Protein AF-A0A0G0CAI7-F1 (afdb_monomer_lite)

Sequence (113 aa):
MKKWSLIIILIVVVSLLLSFFGLANAQSNTGTVILLEKEENPKFIGSYIEMSSNGLILDRDEWNNLLHLLWDNPGCIVPRQGMTTVFYADWSSGWYWKEKDNLFGDTCFKLTK

Radius of gyration: 23.32 Å; chains: 1; bounding box: 71×27×52 Å

Organism: NCBI:txid1619097

Structure (mmCIF, N/CA/C/O backbone):
data_AF-A0A0G0CAI7-F1
#
_entry.id   AF-A0A0G0CAI7-F1
#
loop_
_atom_site.group_PDB
_atom_site.id
_atom_site.type_symbol
_atom_site.label_atom_id
_atom_site.label_alt_id
_atom_site.label_comp_id
_atom_site.label_asym_id
_atom_site.label_entity_id
_atom_site.label_seq_id
_atom_site.pdbx_PDB_ins_code
_atom_site.Cartn_x
_atom_site.Cartn_y
_atom_site.Cartn_z
_atom_site.occupancy
_atom_site.B_iso_or_equiv
_atom_site.auth_seq_id
_atom_site.auth_comp_id
_atom_site.auth_asym_id
_atom_site.auth_atom_id
_atom_site.pdbx_PDB_model_num
ATOM 1 N N . MET A 1 1 ? -57.591 -10.252 36.352 1.00 51.31 1 MET A N 1
ATOM 2 C CA . MET A 1 1 ? -57.008 -9.095 35.633 1.00 51.31 1 MET A CA 1
ATOM 3 C C . MET A 1 1 ? -55.582 -8.823 36.136 1.00 51.31 1 MET A C 1
ATOM 5 O O . MET A 1 1 ? -55.417 -8.021 37.035 1.00 51.31 1 MET A O 1
ATOM 9 N N . LYS A 1 2 ? -54.551 -9.537 35.648 1.00 54.12 2 LYS A N 1
ATOM 10 C CA . LYS A 1 2 ? -53.127 -9.306 36.028 1.00 54.12 2 LYS A CA 1
ATOM 11 C C . LYS A 1 2 ? -52.115 -9.615 34.899 1.00 54.12 2 LYS A C 1
ATOM 13 O O . LYS A 1 2 ? -50.921 -9.660 35.147 1.00 54.12 2 LYS A O 1
ATOM 18 N N . LYS A 1 3 ? -52.571 -9.846 33.658 1.00 54.69 3 LYS A N 1
ATOM 19 C CA . LYS A 1 3 ? -51.693 -10.254 32.538 1.00 54.69 3 LYS A CA 1
ATOM 20 C C . LYS A 1 3 ? -51.065 -9.078 31.770 1.00 54.69 3 LYS A C 1
ATOM 22 O O . LYS A 1 3 ? -50.005 -9.245 31.187 1.00 54.69 3 LYS A O 1
ATOM 27 N N . TRP A 1 4 ? -51.669 -7.890 31.829 1.00 55.31 4 TRP A N 1
ATOM 28 C CA . TRP A 1 4 ? -51.192 -6.700 31.107 1.00 55.31 4 TRP A CA 1
ATOM 29 C C . TRP A 1 4 ? -49.947 -6.050 31.732 1.00 55.31 4 TRP A C 1
ATOM 31 O O . TRP A 1 4 ? -49.143 -5.464 31.020 1.00 55.31 4 TRP A O 1
ATOM 41 N N . SER A 1 5 ? -49.749 -6.206 33.047 1.00 63.19 5 SER A N 1
ATOM 42 C CA . SER A 1 5 ? -48.615 -5.601 33.767 1.00 63.19 5 SER A CA 1
ATOM 43 C C . SER A 1 5 ? -47.266 -6.225 33.376 1.00 63.19 5 SER A C 1
ATOM 45 O O . SER A 1 5 ? -46.270 -5.531 33.206 1.00 63.19 5 SER A O 1
ATOM 47 N N . LEU A 1 6 ? -47.250 -7.540 33.134 1.00 64.25 6 LEU A N 1
ATOM 48 C CA . LEU A 1 6 ? -46.037 -8.286 32.780 1.00 64.25 6 LEU A CA 1
ATOM 49 C C . LEU A 1 6 ? -45.508 -7.931 31.382 1.00 64.25 6 LEU A C 1
ATOM 51 O O . LEU A 1 6 ? -44.301 -7.881 31.174 1.00 64.25 6 LEU A O 1
ATOM 55 N N . ILE A 1 7 ? -46.411 -7.633 30.444 1.00 74.12 7 ILE A N 1
ATOM 56 C CA . ILE A 1 7 ? -46.060 -7.257 29.067 1.00 74.12 7 ILE A CA 1
ATOM 57 C C . ILE A 1 7 ? -45.379 -5.886 29.043 1.00 74.12 7 ILE A C 1
ATOM 59 O O . ILE A 1 7 ? -44.376 -5.707 28.361 1.00 74.12 7 ILE A O 1
ATOM 63 N N . ILE A 1 8 ? -45.885 -4.931 29.825 1.00 74.56 8 ILE A N 1
ATOM 64 C CA . ILE A 1 8 ? -45.321 -3.577 29.893 1.00 74.56 8 ILE A CA 1
ATOM 65 C C . ILE A 1 8 ? -43.915 -3.614 30.500 1.00 74.56 8 ILE A C 1
ATOM 67 O O . ILE A 1 8 ? -43.001 -2.989 29.968 1.00 74.56 8 ILE A O 1
ATOM 71 N N . ILE A 1 9 ? -43.719 -4.397 31.565 1.00 76.75 9 ILE A N 1
ATOM 72 C CA . ILE A 1 9 ? -42.400 -4.582 32.185 1.00 76.75 9 ILE A CA 1
ATOM 73 C C . ILE A 1 9 ? -41.413 -5.194 31.181 1.00 76.75 9 ILE A C 1
ATOM 75 O O . ILE A 1 9 ? -40.282 -4.727 31.076 1.00 76.75 9 ILE A O 1
ATOM 79 N N . LEU A 1 10 ? -41.848 -6.188 30.399 1.00 78.00 10 LEU A N 1
ATOM 80 C CA . LEU A 1 10 ? -41.009 -6.819 29.380 1.00 78.00 10 LEU A CA 1
ATOM 81 C C . LEU A 1 10 ? -40.573 -5.821 28.294 1.00 78.00 10 LEU A C 1
ATOM 83 O O . LEU A 1 10 ? -39.401 -5.796 27.932 1.00 78.00 10 LEU A O 1
ATOM 87 N N . ILE A 1 11 ? -41.486 -4.971 27.813 1.00 80.44 11 ILE A N 1
ATOM 88 C CA . ILE A 1 11 ? -41.178 -3.949 26.799 1.00 80.44 11 ILE A CA 1
ATOM 89 C C . ILE A 1 11 ? -40.144 -2.954 27.334 1.00 80.44 11 ILE A C 1
ATOM 91 O O . ILE A 1 11 ? -39.159 -2.680 26.657 1.00 80.44 11 ILE A O 1
ATOM 95 N N . VAL A 1 12 ? -40.320 -2.467 28.566 1.00 80.19 12 VAL A N 1
ATOM 96 C CA . VAL A 1 12 ? -39.386 -1.515 29.188 1.00 80.19 12 VAL A CA 1
ATOM 97 C C . VAL A 1 12 ? -37.991 -2.126 29.347 1.00 80.19 12 VAL A C 1
ATOM 99 O O . VAL A 1 12 ? -37.000 -1.469 29.033 1.00 80.19 12 VAL A O 1
ATOM 102 N N . VAL A 1 13 ? -37.898 -3.392 29.765 1.00 78.50 13 VAL A N 1
ATOM 103 C CA . VAL A 1 13 ? -36.615 -4.101 29.907 1.00 78.50 13 VAL A CA 1
ATOM 104 C C . VAL A 1 13 ? -35.937 -4.320 28.552 1.00 78.50 13 VAL A C 1
ATOM 106 O O . VAL A 1 13 ? -34.733 -4.102 28.438 1.00 78.50 13 VAL A O 1
ATOM 109 N N . VAL A 1 14 ? -36.687 -4.690 27.510 1.00 76.00 14 VAL A N 1
ATOM 110 C CA . VAL A 1 14 ? -36.139 -4.866 26.154 1.00 76.00 14 VAL A CA 1
ATOM 111 C C . VAL A 1 14 ? -35.675 -3.531 25.5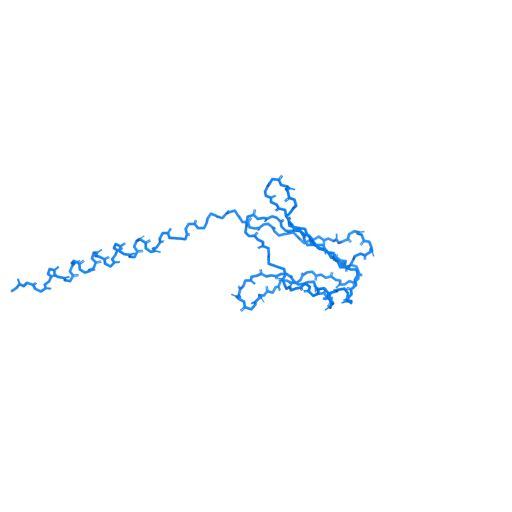67 1.00 76.00 14 VAL A C 1
ATOM 113 O O . VAL A 1 14 ? -34.592 -3.473 24.993 1.00 76.00 14 VAL A O 1
ATOM 116 N N . SER A 1 15 ? -36.423 -2.440 25.755 1.00 72.50 15 SER A N 1
ATOM 117 C CA . SER A 1 15 ? -36.007 -1.099 25.318 1.00 72.50 15 SER A CA 1
ATOM 118 C C . SER A 1 15 ? -34.759 -0.603 26.053 1.00 72.50 15 SER A C 1
ATOM 120 O O . SER A 1 15 ? -33.872 -0.028 25.425 1.00 72.50 15 SER A O 1
ATOM 122 N N . LEU A 1 16 ? -34.648 -0.870 27.360 1.00 71.06 16 LEU A N 1
ATOM 123 C CA . LEU A 1 16 ? -33.440 -0.582 28.136 1.00 71.06 16 LEU A CA 1
ATOM 124 C C . LEU A 1 16 ? -32.249 -1.394 27.622 1.00 71.06 16 LEU A C 1
ATOM 126 O O . LEU A 1 16 ? -31.206 -0.813 27.337 1.00 71.06 16 LEU A O 1
ATOM 130 N N . LEU A 1 17 ? -32.403 -2.704 27.415 1.00 65.81 17 LEU A N 1
ATOM 131 C CA . LEU A 1 17 ? -31.344 -3.547 26.849 1.00 65.81 17 LEU A CA 1
ATOM 132 C C . LEU A 1 17 ? -30.908 -3.048 25.464 1.00 65.81 17 LEU A C 1
ATOM 134 O O . LEU A 1 17 ? -29.713 -2.902 25.228 1.00 65.81 17 LEU A O 1
ATOM 138 N N . LEU A 1 18 ? -31.846 -2.693 24.582 1.00 62.91 18 LEU A N 1
ATOM 139 C CA . LEU A 1 18 ? -31.533 -2.118 23.268 1.00 62.91 18 LEU A CA 1
ATOM 140 C C . LEU A 1 18 ? -30.762 -0.793 23.372 1.00 62.91 18 LEU A C 1
ATOM 142 O O . LEU A 1 18 ? -29.886 -0.549 22.550 1.00 62.91 18 LEU A O 1
ATOM 146 N N . SER A 1 19 ? -31.021 0.034 24.390 1.00 59.75 19 SER A N 1
ATOM 147 C CA . SER A 1 19 ? -30.237 1.256 24.627 1.00 59.75 19 SER A CA 1
ATOM 148 C C . SER A 1 19 ? -28.819 0.981 25.148 1.00 59.75 19 SER A C 1
ATOM 150 O O . SER A 1 19 ? -27.893 1.693 24.769 1.00 59.75 19 SER A O 1
ATOM 152 N N . PHE A 1 20 ? -28.615 -0.085 25.934 1.00 57.75 20 PHE A N 1
ATOM 153 C CA . PHE A 1 20 ? -27.280 -0.510 26.380 1.00 57.75 20 PHE A CA 1
ATOM 154 C C . PHE A 1 20 ? -26.456 -1.142 25.249 1.00 57.75 20 PHE A C 1
ATOM 156 O O . PHE A 1 20 ? -25.255 -0.900 25.167 1.00 57.75 20 PHE A O 1
ATOM 163 N N . PHE A 1 21 ? -27.085 -1.905 24.348 1.00 56.91 21 PHE A N 1
ATOM 164 C CA . PHE A 1 21 ? -26.406 -2.483 23.180 1.00 56.91 21 PHE A CA 1
ATOM 165 C C . PHE A 1 21 ? -26.291 -1.510 21.991 1.00 56.91 21 PHE A C 1
ATOM 167 O O . PHE A 1 21 ? -25.422 -1.686 21.142 1.00 56.91 21 PHE A O 1
ATOM 174 N N . GLY A 1 22 ? -27.124 -0.467 21.929 1.00 44.97 22 GLY A N 1
ATOM 175 C CA . GLY A 1 22 ? -27.153 0.514 20.837 1.00 44.97 22 GLY A CA 1
ATOM 176 C C . GLY A 1 22 ? -26.102 1.629 20.914 1.00 44.97 22 GLY A C 1
ATOM 177 O O . GLY A 1 22 ? -25.991 2.411 19.974 1.00 44.97 22 GLY A O 1
ATOM 178 N N . LEU A 1 23 ? -25.325 1.718 21.999 1.00 46.12 23 LEU A N 1
ATOM 179 C CA . LEU A 1 23 ? -24.340 2.791 22.227 1.00 46.12 23 LEU A CA 1
ATOM 180 C C . LEU A 1 23 ? -22.876 2.387 21.980 1.00 46.12 23 LEU A C 1
ATOM 182 O O . LEU A 1 23 ? -21.983 3.214 22.148 1.00 46.12 23 LEU A O 1
ATOM 186 N N . ALA A 1 24 ? -22.605 1.163 21.523 1.00 45.81 24 ALA A N 1
ATOM 187 C CA . ALA A 1 24 ? -21.236 0.722 21.234 1.00 45.81 24 ALA A CA 1
ATOM 188 C C . ALA A 1 24 ? -20.672 1.223 19.888 1.00 45.81 24 ALA A C 1
ATOM 190 O O . ALA A 1 24 ? -19.534 0.902 19.565 1.00 45.81 24 ALA A O 1
ATOM 191 N N . ASN A 1 25 ? -21.426 2.014 19.112 1.00 41.62 25 ASN A N 1
ATOM 192 C CA . ASN A 1 25 ? -20.990 2.473 17.789 1.00 41.62 25 ASN A CA 1
ATOM 193 C C . ASN A 1 25 ? -20.820 3.994 17.675 1.00 41.62 25 ASN A C 1
ATOM 195 O O . ASN A 1 25 ? -21.004 4.573 16.606 1.00 41.62 25 ASN A O 1
ATOM 199 N N . ALA A 1 26 ? -20.413 4.650 18.765 1.00 41.84 26 ALA A N 1
ATOM 200 C CA . ALA A 1 26 ? -19.735 5.940 18.664 1.00 41.84 26 ALA A CA 1
ATOM 201 C C . ALA A 1 26 ? -18.303 5.705 18.148 1.00 41.84 26 ALA A C 1
ATOM 203 O O . ALA A 1 26 ? -17.320 5.875 18.868 1.00 41.84 26 ALA A O 1
ATOM 204 N N . GLN A 1 27 ? -18.193 5.254 16.896 1.00 39.75 27 GLN A N 1
ATOM 205 C CA . GLN A 1 27 ? -16.935 5.212 16.171 1.00 39.75 27 GLN A CA 1
ATOM 206 C C . GLN A 1 27 ? -16.515 6.665 15.959 1.00 39.75 27 GLN A C 1
ATOM 208 O O . GLN A 1 27 ? -17.084 7.393 15.147 1.00 39.75 27 GLN A O 1
ATOM 213 N N . SER A 1 28 ? -15.580 7.115 16.792 1.00 37.22 28 SER A N 1
ATOM 214 C CA . SER A 1 28 ? -14.881 8.380 16.618 1.00 37.22 28 SER A CA 1
ATOM 215 C C . SER A 1 28 ? -14.267 8.380 15.221 1.00 37.22 28 SER A C 1
ATOM 217 O O . SER A 1 28 ? -13.244 7.741 14.991 1.00 37.22 28 SER A O 1
ATOM 219 N N . ASN A 1 29 ? -14.920 9.068 14.285 1.00 41.97 29 ASN A N 1
ATOM 220 C CA . ASN A 1 29 ? -14.456 9.290 12.920 1.00 41.97 29 ASN A CA 1
ATOM 221 C C . ASN A 1 29 ? -13.223 10.208 12.921 1.00 41.97 29 ASN A C 1
ATOM 223 O O . ASN A 1 29 ? -13.271 11.343 12.455 1.00 41.97 29 ASN A O 1
ATOM 227 N N . THR A 1 30 ? -12.087 9.726 13.413 1.00 51.91 30 THR A N 1
ATOM 228 C CA . THR A 1 30 ? -10.803 10.129 12.838 1.00 51.91 30 THR A CA 1
ATOM 229 C C . THR A 1 30 ? -10.676 9.345 11.540 1.00 51.91 30 THR A C 1
ATOM 231 O O . THR A 1 30 ? -10.203 8.210 11.542 1.00 51.91 30 THR A O 1
ATOM 234 N N . GLY A 1 31 ? -11.245 9.898 10.464 1.00 63.72 31 GLY A N 1
ATOM 235 C CA . GLY A 1 31 ? -11.268 9.254 9.154 1.00 63.72 31 GLY A CA 1
ATOM 236 C C . GLY A 1 31 ? -9.858 8.873 8.712 1.00 63.72 31 GLY A C 1
ATOM 237 O O . GLY A 1 31 ? -8.930 9.665 8.861 1.00 63.72 31 GLY A O 1
ATOM 238 N N . THR A 1 32 ? -9.699 7.655 8.202 1.00 80.81 32 THR A N 1
ATOM 239 C CA . THR A 1 32 ? -8.456 7.218 7.565 1.00 80.81 32 THR A CA 1
ATOM 240 C C . THR A 1 32 ? -8.188 8.101 6.349 1.00 80.81 32 THR A C 1
ATOM 242 O O . THR A 1 32 ? -9.072 8.271 5.507 1.00 80.81 32 THR A O 1
ATOM 245 N N . VAL A 1 33 ? -6.991 8.678 6.250 1.00 88.50 33 VAL A N 1
ATOM 246 C CA . VAL A 1 33 ? -6.592 9.476 5.083 1.00 88.50 33 VAL A CA 1
ATOM 247 C C . VAL A 1 33 ? -5.832 8.568 4.132 1.00 88.50 33 VAL A C 1
ATOM 249 O O . VAL A 1 33 ? -4.848 7.949 4.524 1.00 88.50 33 VAL A O 1
ATOM 252 N N . ILE A 1 34 ? -6.285 8.486 2.884 1.00 92.56 34 ILE A N 1
ATOM 253 C CA . ILE A 1 34 ? -5.662 7.655 1.852 1.00 92.56 34 ILE A CA 1
ATOM 254 C C . ILE A 1 34 ? -5.224 8.567 0.714 1.00 92.56 34 ILE A C 1
ATOM 256 O O . ILE A 1 34 ? -6.042 9.292 0.147 1.00 92.56 34 ILE A O 1
ATOM 260 N N . LEU A 1 35 ? -3.936 8.524 0.384 1.00 94.50 35 LEU A N 1
ATOM 261 C CA . LEU A 1 35 ? -3.340 9.297 -0.700 1.00 94.50 35 LEU A CA 1
ATOM 262 C C . LEU A 1 35 ? -2.743 8.343 -1.734 1.00 94.50 35 LEU A C 1
ATOM 264 O O . LEU A 1 35 ? -2.052 7.392 -1.377 1.00 94.50 35 LEU A O 1
ATOM 268 N N . LEU A 1 36 ? -3.022 8.595 -3.012 1.00 95.69 36 LEU A N 1
ATOM 269 C CA . LEU A 1 36 ? -2.444 7.865 -4.139 1.00 95.69 36 LEU A CA 1
ATOM 270 C C . LEU A 1 36 ? -1.515 8.816 -4.884 1.00 95.69 36 LEU A C 1
ATOM 272 O O . LEU A 1 36 ? -1.969 9.793 -5.482 1.00 95.69 36 LEU A O 1
ATOM 276 N N . GLU A 1 37 ? -0.225 8.527 -4.849 1.00 96.94 37 GLU A N 1
ATOM 277 C CA . GLU A 1 37 ? 0.818 9.380 -5.400 1.00 96.94 37 GLU A CA 1
ATOM 278 C C . GLU A 1 37 ? 1.632 8.6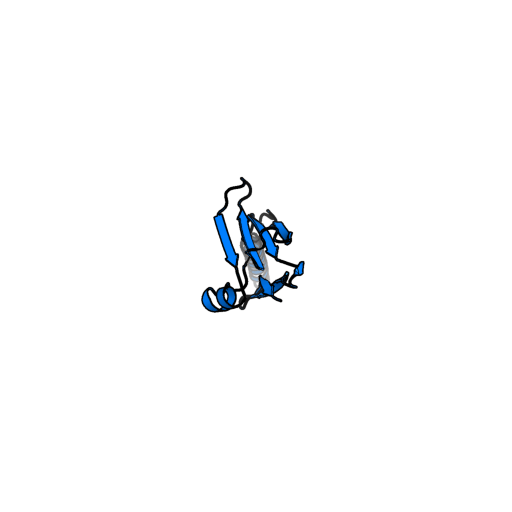38 -6.463 1.00 96.94 37 GLU A C 1
ATOM 280 O O . GLU A 1 37 ? 1.639 7.405 -6.565 1.00 96.94 37 GLU A O 1
ATOM 285 N N . LYS A 1 38 ? 2.304 9.417 -7.309 1.00 95.50 38 LYS A N 1
ATOM 286 C CA . LYS A 1 38 ? 3.235 8.875 -8.291 1.00 95.50 38 LYS A CA 1
ATOM 287 C C . LYS A 1 38 ? 4.541 8.521 -7.580 1.00 95.50 38 LYS A C 1
ATOM 289 O O . LYS A 1 38 ? 5.074 9.339 -6.842 1.00 95.50 38 LYS A O 1
ATOM 294 N N . GLU A 1 39 ? 5.072 7.335 -7.846 1.00 95.69 39 GLU A N 1
ATOM 295 C CA . GLU A 1 39 ? 6.414 6.955 -7.403 1.00 95.69 39 GLU A CA 1
ATOM 296 C C . GLU A 1 39 ? 7.465 7.759 -8.183 1.00 95.69 39 GLU A C 1
ATOM 298 O O . GLU A 1 39 ? 7.484 7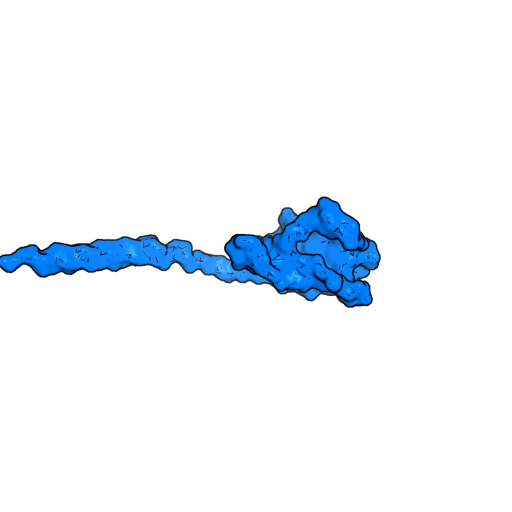.761 -9.420 1.00 95.69 39 GLU A O 1
ATOM 303 N N . GLU A 1 40 ? 8.317 8.479 -7.456 1.00 93.31 40 GLU A N 1
ATOM 304 C CA . GLU A 1 40 ? 9.377 9.307 -8.041 1.00 93.31 40 GLU A CA 1
ATOM 305 C C . GLU A 1 40 ? 10.708 8.562 -8.124 1.00 93.31 40 GLU A C 1
ATOM 307 O O . GLU A 1 40 ? 11.558 8.901 -8.952 1.00 93.31 40 GLU A O 1
ATOM 312 N N . ASN A 1 41 ? 10.904 7.535 -7.294 1.00 93.38 41 ASN A N 1
ATOM 313 C CA . ASN A 1 41 ? 12.120 6.747 -7.317 1.00 93.38 41 ASN A CA 1
ATOM 314 C C . ASN A 1 41 ? 12.036 5.667 -8.410 1.00 93.38 41 ASN A C 1
ATOM 316 O O . ASN A 1 41 ? 11.306 4.690 -8.252 1.00 93.38 41 ASN A O 1
ATOM 320 N N . PRO A 1 42 ? 12.849 5.746 -9.481 1.00 88.56 42 PRO A N 1
ATOM 321 C CA . PRO A 1 42 ? 12.769 4.812 -10.607 1.00 88.56 42 PRO A CA 1
ATOM 322 C C . PRO A 1 42 ? 13.186 3.375 -10.254 1.00 88.56 42 PRO A C 1
ATOM 324 O O . PRO A 1 42 ? 13.105 2.485 -11.097 1.00 88.56 42 PRO A O 1
ATOM 327 N N . LYS A 1 43 ? 13.682 3.132 -9.034 1.00 92.62 43 LYS A N 1
ATOM 328 C CA . LYS A 1 43 ? 13.975 1.782 -8.540 1.00 92.62 43 LYS A CA 1
ATOM 329 C C . LYS A 1 43 ? 12.717 1.010 -8.148 1.00 92.62 43 LYS A C 1
ATOM 331 O O . LYS A 1 43 ? 12.786 -0.216 -8.079 1.00 92.62 43 LYS A O 1
ATOM 336 N N . PHE A 1 44 ? 11.616 1.708 -7.871 1.00 94.06 44 PHE A N 1
ATOM 337 C CA . PHE A 1 44 ? 10.401 1.131 -7.317 1.00 94.06 44 PHE A CA 1
ATOM 338 C C . PHE A 1 44 ? 9.259 1.193 -8.330 1.00 94.06 44 PHE A C 1
ATOM 340 O O . PHE A 1 44 ? 9.052 2.190 -9.011 1.00 94.06 44 PHE A O 1
ATOM 347 N N . ILE A 1 45 ? 8.507 0.099 -8.425 1.00 94.88 45 ILE A N 1
ATOM 348 C CA . ILE A 1 45 ? 7.229 0.044 -9.143 1.00 94.88 45 ILE A CA 1
ATOM 349 C C . ILE A 1 45 ? 6.074 0.534 -8.264 1.00 94.88 45 ILE A C 1
ATOM 351 O O . ILE A 1 45 ? 5.017 0.911 -8.771 1.00 94.88 45 ILE A O 1
ATOM 355 N N . GLY A 1 46 ? 6.279 0.537 -6.950 1.00 94.62 46 GLY A N 1
ATOM 356 C CA . GLY A 1 46 ? 5.400 1.155 -5.979 1.00 94.62 46 GLY A CA 1
ATOM 357 C C . GLY A 1 46 ? 5.900 0.945 -4.560 1.00 94.62 46 GLY A C 1
ATOM 358 O O . GLY A 1 46 ? 6.776 0.118 -4.307 1.00 94.62 46 GLY A O 1
ATOM 359 N N . SER A 1 47 ? 5.325 1.696 -3.640 1.00 94.75 47 SER A N 1
ATOM 360 C CA . SER A 1 47 ? 5.610 1.638 -2.213 1.00 94.75 47 SER A CA 1
ATOM 361 C C . SER A 1 47 ? 4.386 2.109 -1.431 1.00 94.75 47 SER A C 1
ATOM 363 O O . SER A 1 47 ? 3.433 2.647 -2.006 1.00 94.75 47 SER A O 1
ATOM 365 N N . TYR A 1 48 ? 4.375 1.886 -0.123 1.00 94.94 48 TYR A N 1
ATOM 366 C CA . TYR A 1 48 ? 3.425 2.559 0.755 1.00 94.94 48 TYR A CA 1
ATOM 367 C C . TYR A 1 48 ? 4.082 2.979 2.061 1.00 94.94 48 TYR A C 1
ATOM 369 O O . TYR A 1 48 ? 5.077 2.397 2.495 1.00 94.94 48 TYR A O 1
ATOM 377 N N . ILE A 1 49 ? 3.497 3.993 2.688 1.00 95.69 49 ILE A N 1
ATOM 378 C CA . ILE A 1 49 ? 3.894 4.485 4.001 1.00 95.69 49 ILE A CA 1
ATOM 379 C C . ILE A 1 49 ? 2.627 4.732 4.811 1.00 95.69 49 ILE A C 1
ATOM 381 O O . ILE A 1 49 ? 1.724 5.438 4.362 1.00 95.69 49 ILE A O 1
ATOM 385 N N . GLU A 1 50 ? 2.573 4.182 6.017 1.00 95.12 50 GLU A N 1
ATOM 386 C CA . GLU A 1 50 ? 1.532 4.467 6.995 1.00 95.12 50 GLU A CA 1
ATOM 387 C C . GLU A 1 50 ? 2.089 5.336 8.124 1.00 95.12 50 GLU A C 1
ATOM 389 O O . GLU A 1 50 ? 3.096 5.014 8.761 1.00 95.12 50 GLU A O 1
ATOM 394 N N . MET A 1 51 ? 1.417 6.454 8.373 1.00 96.06 51 MET A N 1
ATOM 395 C CA . MET A 1 51 ? 1.797 7.460 9.354 1.00 96.06 51 MET A CA 1
ATOM 396 C C . MET A 1 51 ? 0.649 7.721 10.317 1.00 96.06 51 MET A C 1
ATOM 398 O O . MET A 1 51 ? -0.509 7.830 9.920 1.00 96.06 51 MET A O 1
ATOM 402 N N . SER A 1 52 ? 0.977 7.897 11.590 1.00 92.00 52 SER A N 1
ATOM 403 C CA . SER A 1 52 ? 0.003 8.389 12.562 1.00 92.00 52 SER A CA 1
ATOM 404 C C . SER A 1 52 ? -0.224 9.895 12.445 1.00 92.00 52 SER A C 1
ATOM 406 O O . SER A 1 52 ? 0.519 10.611 11.774 1.00 92.00 52 SER A O 1
ATOM 408 N N . SER A 1 53 ? -1.246 10.395 13.139 1.00 86.56 53 SER A N 1
ATOM 409 C CA . SER A 1 53 ? -1.641 11.809 13.117 1.00 86.56 53 SER A CA 1
ATOM 410 C C . SER A 1 53 ? -0.557 12.789 13.587 1.00 86.56 53 SER A C 1
ATOM 412 O O . SER A 1 53 ? -0.633 13.974 13.273 1.00 86.56 53 SER A O 1
ATOM 414 N N . ASN A 1 54 ? 0.462 12.318 14.313 1.00 89.19 54 ASN A N 1
ATOM 415 C CA . ASN A 1 54 ? 1.613 13.124 14.730 1.00 89.19 54 ASN A CA 1
ATOM 416 C C . ASN A 1 54 ? 2.809 13.043 13.755 1.00 89.19 54 ASN A C 1
ATOM 418 O O . ASN A 1 54 ? 3.868 13.594 14.051 1.00 89.19 54 ASN A O 1
ATOM 422 N N . GLY A 1 55 ? 2.657 12.351 12.620 1.00 87.50 55 GLY A N 1
ATOM 423 C CA . GLY A 1 55 ? 3.695 12.169 11.603 1.00 87.50 55 GLY A CA 1
ATOM 424 C C . GLY A 1 55 ? 4.660 11.005 11.854 1.00 87.50 55 GLY A C 1
ATOM 425 O O . GLY A 1 55 ? 5.590 10.819 11.074 1.00 87.50 55 GLY A O 1
ATOM 426 N N . LEU A 1 56 ? 4.474 10.204 12.911 1.00 94.06 56 LEU A N 1
ATOM 427 C CA . LEU A 1 56 ? 5.285 9.004 13.131 1.00 94.06 56 LEU A CA 1
ATOM 428 C C . LEU A 1 56 ? 4.961 7.935 12.079 1.00 94.06 56 LEU A C 1
ATOM 430 O O . LEU A 1 56 ? 3.808 7.513 11.985 1.00 94.06 56 LEU A O 1
ATOM 434 N N . ILE A 1 57 ? 5.981 7.469 11.352 1.00 95.00 57 ILE A N 1
ATOM 435 C CA . ILE A 1 57 ? 5.888 6.323 10.436 1.00 95.00 57 ILE A CA 1
ATOM 436 C C . ILE A 1 57 ? 5.756 5.043 11.263 1.00 95.00 57 ILE A C 1
ATOM 438 O O . ILE A 1 57 ? 6.609 4.753 12.103 1.00 95.00 57 ILE A O 1
ATOM 442 N N . LEU A 1 58 ? 4.688 4.290 11.020 1.00 93.44 58 LEU A N 1
ATOM 443 C CA . LEU A 1 58 ? 4.380 3.044 11.721 1.00 93.44 58 LEU A CA 1
ATOM 444 C C . LEU A 1 58 ? 4.649 1.810 10.868 1.00 93.44 58 LEU A C 1
ATOM 446 O O . LEU A 1 58 ? 5.009 0.769 11.413 1.00 93.44 58 LEU A O 1
ATOM 450 N N . ASP A 1 59 ? 4.445 1.926 9.560 1.00 93.25 59 ASP A N 1
ATOM 451 C CA . ASP A 1 59 ? 4.610 0.829 8.616 1.00 93.25 59 ASP A CA 1
ATOM 452 C C . ASP A 1 59 ? 5.025 1.371 7.249 1.00 93.25 59 ASP A C 1
ATOM 454 O O . ASP A 1 59 ? 4.683 2.504 6.892 1.00 93.25 59 ASP A O 1
ATOM 458 N N . ARG A 1 60 ? 5.795 0.585 6.502 1.00 93.50 60 ARG A N 1
ATOM 459 C CA . ARG A 1 60 ? 6.196 0.904 5.129 1.00 93.50 60 ARG A CA 1
ATOM 460 C C . ARG A 1 60 ? 6.689 -0.339 4.418 1.00 93.50 60 ARG A C 1
ATOM 462 O O . ARG A 1 60 ? 7.328 -1.190 5.033 1.00 93.50 60 ARG A O 1
ATOM 469 N N . ASP A 1 61 ? 6.491 -0.369 3.112 1.00 93.19 61 ASP A N 1
ATOM 470 C CA . ASP A 1 61 ? 7.078 -1.396 2.260 1.00 93.19 61 ASP A CA 1
ATOM 471 C C . ASP A 1 61 ? 7.273 -0.876 0.831 1.00 93.19 61 ASP A C 1
ATOM 473 O O . ASP A 1 61 ? 6.655 0.113 0.420 1.00 93.19 61 ASP A O 1
ATOM 477 N N . GLU A 1 62 ? 8.170 -1.518 0.090 1.00 93.12 62 GLU A N 1
ATOM 478 C CA . GLU A 1 62 ? 8.653 -1.075 -1.217 1.00 93.12 62 GLU A CA 1
ATOM 479 C C . GLU A 1 62 ? 8.764 -2.254 -2.183 1.00 93.12 62 GLU A C 1
ATOM 481 O O . GLU A 1 62 ? 9.253 -3.329 -1.838 1.00 93.12 62 GLU A O 1
ATOM 486 N N . TRP A 1 63 ? 8.368 -2.048 -3.439 1.00 93.00 63 TRP A N 1
ATOM 487 C CA . TRP A 1 63 ? 8.453 -3.075 -4.472 1.00 93.00 63 TRP A CA 1
ATOM 488 C C . TRP A 1 63 ? 9.243 -2.614 -5.675 1.00 93.00 63 TRP A C 1
ATOM 490 O O . TRP A 1 63 ? 8.918 -1.614 -6.304 1.00 93.00 63 TRP A O 1
ATOM 500 N N . ASN A 1 64 ? 10.251 -3.406 -6.042 1.00 93.00 64 ASN A N 1
ATOM 501 C CA . ASN A 1 64 ? 11.158 -3.084 -7.147 1.00 93.00 64 ASN A CA 1
ATOM 502 C C . ASN A 1 64 ? 10.674 -3.659 -8.484 1.00 93.00 64 ASN A C 1
ATOM 504 O O . ASN A 1 64 ? 11.046 -3.177 -9.550 1.00 93.00 64 ASN A O 1
ATOM 508 N N . ASN A 1 65 ? 9.905 -4.751 -8.450 1.00 89.44 65 ASN A N 1
ATOM 509 C CA . ASN A 1 65 ? 9.423 -5.458 -9.636 1.00 89.44 65 ASN A CA 1
ATOM 510 C C . ASN A 1 65 ? 8.309 -6.462 -9.281 1.00 89.44 65 ASN A C 1
ATOM 512 O O . ASN A 1 65 ? 7.984 -6.683 -8.114 1.00 89.44 65 ASN A O 1
ATOM 516 N N . LEU A 1 66 ? 7.753 -7.110 -10.310 1.00 85.50 66 LEU A N 1
ATOM 517 C CA . LEU A 1 66 ? 6.709 -8.126 -10.157 1.00 85.50 66 LEU A CA 1
ATOM 518 C C . LEU A 1 66 ? 7.169 -9.355 -9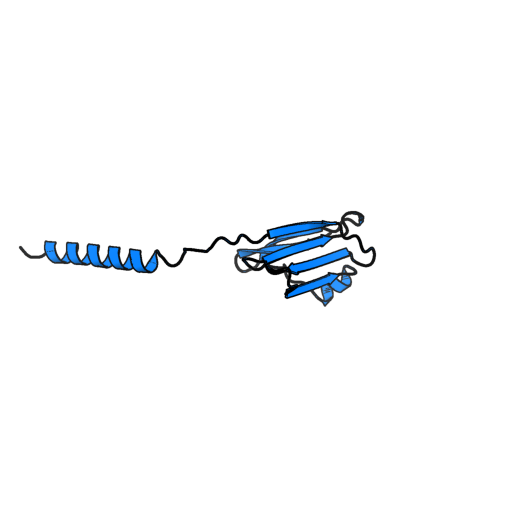.350 1.00 85.50 66 LEU A C 1
ATOM 520 O O . LEU A 1 66 ? 6.352 -9.946 -8.658 1.00 85.50 66 LEU A O 1
ATOM 524 N N . LEU A 1 67 ? 8.446 -9.753 -9.418 1.00 85.56 67 LEU A N 1
ATOM 525 C CA . LEU A 1 67 ? 8.943 -10.899 -8.642 1.00 85.56 67 LEU A CA 1
ATOM 526 C C . LE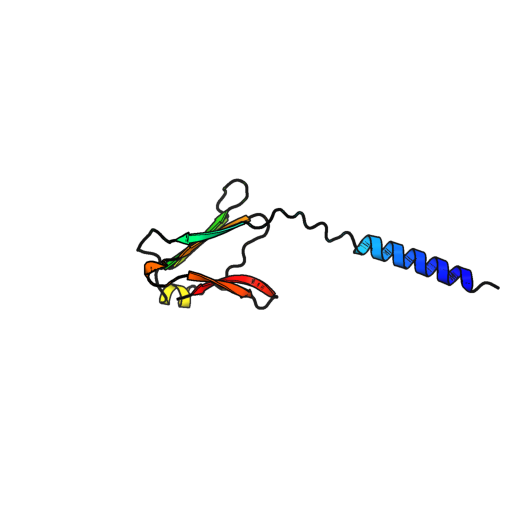U A 1 67 ? 8.950 -10.589 -7.141 1.00 85.56 67 LEU A C 1
ATOM 528 O O . LEU A 1 67 ? 8.520 -11.434 -6.364 1.00 85.56 67 LEU A O 1
ATOM 532 N N . HIS A 1 68 ? 9.338 -9.369 -6.753 1.00 84.50 68 HIS A N 1
ATOM 533 C CA . HIS A 1 68 ? 9.240 -8.882 -5.370 1.00 84.50 68 HIS A CA 1
ATOM 534 C C . HIS A 1 68 ? 7.792 -8.965 -4.873 1.00 84.50 68 HIS A C 1
ATOM 536 O O . HIS A 1 68 ? 7.518 -9.520 -3.819 1.00 84.50 68 HIS A O 1
ATOM 542 N N . LEU A 1 69 ? 6.828 -8.535 -5.698 1.00 83.94 69 LEU A N 1
ATOM 543 C CA . LEU A 1 69 ? 5.403 -8.659 -5.371 1.00 83.94 69 LEU A CA 1
ATOM 544 C C . LEU A 1 69 ? 4.918 -10.106 -5.224 1.00 83.94 69 LEU A C 1
ATOM 546 O O . LEU A 1 69 ? 3.947 -10.340 -4.517 1.00 83.94 69 LEU A O 1
ATOM 550 N N . LEU A 1 70 ? 5.523 -11.071 -5.915 1.00 82.50 70 LEU A N 1
ATOM 551 C CA . LEU A 1 70 ? 5.117 -12.476 -5.831 1.00 82.50 70 LEU A CA 1
ATOM 552 C C . LEU A 1 70 ? 5.759 -13.199 -4.643 1.00 82.50 70 LEU A C 1
ATOM 554 O O . LEU A 1 70 ? 5.122 -14.078 -4.066 1.00 82.50 70 LEU A O 1
ATOM 558 N N . TRP A 1 71 ? 7.001 -12.855 -4.297 1.00 79.19 71 TRP A N 1
ATOM 559 C CA . TRP A 1 71 ? 7.739 -13.482 -3.198 1.00 79.19 71 TRP A CA 1
ATOM 560 C C . TRP A 1 71 ? 7.426 -12.865 -1.845 1.00 79.19 71 TRP A C 1
ATOM 562 O O . TRP A 1 71 ? 7.156 -13.608 -0.904 1.00 79.19 71 TRP A O 1
ATOM 572 N N . ASP A 1 72 ? 7.384 -11.539 -1.770 1.00 70.00 72 ASP A N 1
ATOM 573 C CA . ASP A 1 72 ? 7.059 -10.825 -0.534 1.00 70.00 72 ASP A CA 1
ATOM 574 C C . ASP A 1 72 ? 5.553 -10.633 -0.366 1.00 70.00 72 ASP A C 1
ATOM 576 O O . ASP A 1 72 ? 5.120 -10.162 0.679 1.00 70.00 72 ASP A O 1
ATOM 580 N N . ASN A 1 73 ? 4.777 -11.038 -1.391 1.00 63.41 73 ASN A N 1
ATOM 581 C CA . ASN A 1 73 ? 3.317 -11.057 -1.470 1.00 63.41 73 ASN A CA 1
ATOM 582 C C . ASN A 1 73 ? 2.689 -10.086 -0.478 1.00 63.41 73 ASN A C 1
ATOM 584 O O . ASN A 1 73 ? 2.139 -10.549 0.531 1.00 63.41 73 ASN A O 1
ATOM 588 N N . PRO A 1 74 ? 2.732 -8.763 -0.743 1.00 62.56 74 PRO A N 1
ATOM 589 C CA . PRO A 1 74 ? 1.846 -7.891 -0.020 1.00 62.56 74 PRO A CA 1
ATOM 590 C C . PRO A 1 74 ? 0.453 -8.410 -0.318 1.00 62.56 74 PRO A C 1
ATOM 592 O O . PRO A 1 74 ? -0.097 -8.282 -1.421 1.00 62.56 74 PRO A O 1
ATOM 595 N N . GLY A 1 75 ? -0.126 -9.037 0.700 1.00 71.50 75 GLY A N 1
ATOM 596 C CA . GLY A 1 75 ? -1.559 -9.108 0.804 1.00 71.50 75 GLY A CA 1
ATOM 597 C C . GLY A 1 75 ? -2.126 -7.717 0.530 1.00 71.50 75 GLY A C 1
ATOM 598 O O . GLY A 1 75 ? -1.440 -6.696 0.559 1.00 71.50 75 GLY A O 1
ATOM 599 N N . CYS A 1 76 ? -3.405 -7.675 0.211 1.00 87.50 76 CYS A N 1
ATOM 600 C CA . CYS A 1 76 ? -4.078 -6.400 0.056 1.00 87.50 76 CYS A CA 1
ATOM 601 C C . CYS A 1 76 ? -3.846 -5.541 1.319 1.00 87.50 76 CYS A C 1
ATOM 603 O O . CYS A 1 76 ? -4.166 -5.994 2.419 1.00 87.50 76 CYS A O 1
ATOM 605 N N . ILE A 1 77 ? -3.243 -4.359 1.173 1.00 91.38 77 ILE A N 1
ATOM 606 C CA . ILE A 1 77 ? -2.862 -3.505 2.303 1.00 91.38 77 ILE A CA 1
ATOM 607 C C . ILE A 1 77 ? -4.128 -2.856 2.845 1.00 91.38 77 ILE A C 1
ATOM 609 O O . ILE A 1 77 ? -4.840 -2.194 2.094 1.00 91.38 77 ILE A O 1
ATOM 613 N N . VAL A 1 78 ? -4.420 -3.060 4.127 1.00 92.06 78 VAL A N 1
ATOM 614 C CA . VAL A 1 78 ? -5.596 -2.491 4.799 1.00 92.06 78 VAL A CA 1
ATOM 615 C C . VAL A 1 78 ? -5.149 -1.248 5.576 1.00 92.06 78 VAL A C 1
ATOM 617 O O . VAL A 1 78 ? -4.453 -1.406 6.581 1.00 92.06 78 VAL A O 1
ATOM 620 N N . PRO A 1 79 ? -5.518 -0.025 5.148 1.00 92.00 79 PRO A N 1
ATOM 621 C CA . PRO A 1 79 ? -5.184 1.196 5.877 1.00 92.00 79 PRO A CA 1
ATOM 622 C C . PRO A 1 79 ? -5.775 1.182 7.291 1.00 92.00 79 PRO A C 1
ATOM 624 O O . PRO A 1 79 ? -6.981 0.973 7.463 1.00 92.00 79 PRO A O 1
ATOM 627 N N . ARG A 1 80 ? -4.954 1.421 8.320 1.00 90.19 80 ARG A N 1
ATOM 628 C CA . ARG A 1 80 ? -5.446 1.430 9.708 1.00 90.19 80 ARG A CA 1
ATOM 629 C C . ARG A 1 80 ? -6.276 2.679 9.998 1.00 90.19 80 ARG A C 1
ATOM 631 O O . ARG A 1 80 ? -5.975 3.780 9.543 1.00 90.19 80 ARG A O 1
ATOM 638 N N . GLN A 1 81 ? -7.320 2.514 10.808 1.00 88.81 81 GLN A N 1
ATOM 639 C CA . GLN A 1 81 ? -8.170 3.634 11.216 1.00 88.81 81 GLN A CA 1
ATOM 640 C C . GLN A 1 81 ? -7.383 4.704 11.979 1.00 88.81 81 GLN A C 1
ATOM 642 O O . GLN A 1 81 ? -6.552 4.388 12.830 1.00 88.81 81 GLN A O 1
ATOM 647 N N . GLY A 1 82 ? -7.672 5.975 11.685 1.00 88.06 82 GLY A N 1
ATOM 648 C CA . GLY A 1 82 ? -7.005 7.120 12.310 1.00 88.06 82 GLY A CA 1
ATOM 649 C C . GLY A 1 82 ? -5.573 7.376 11.829 1.00 88.06 82 GLY A C 1
ATOM 650 O O . GLY A 1 82 ? -4.893 8.224 12.409 1.00 88.06 82 GLY A O 1
ATOM 651 N N . MET A 1 83 ? -5.125 6.670 10.787 1.00 91.38 83 MET A N 1
ATOM 652 C CA . MET A 1 83 ? -3.818 6.861 10.161 1.00 91.38 83 MET A CA 1
ATOM 653 C C . MET A 1 83 ? -3.946 7.545 8.797 1.00 91.38 83 MET A C 1
ATOM 655 O O . MET A 1 83 ? -5.010 7.560 8.170 1.00 91.38 83 MET A O 1
ATOM 659 N N . THR A 1 84 ? -2.827 8.096 8.342 1.00 94.69 84 THR A N 1
ATOM 660 C CA . THR A 1 84 ? -2.618 8.519 6.962 1.00 94.69 84 THR A CA 1
ATOM 661 C C . THR A 1 84 ? -1.794 7.454 6.257 1.00 94.69 84 THR A C 1
ATOM 663 O O . THR A 1 84 ? -0.655 7.202 6.645 1.00 94.69 84 THR A O 1
ATOM 666 N N . THR A 1 85 ? -2.337 6.861 5.202 1.00 95.38 85 THR A N 1
ATOM 667 C CA . THR A 1 85 ? -1.615 5.926 4.340 1.00 95.38 85 THR A CA 1
ATOM 668 C C . THR A 1 85 ? -1.388 6.572 2.981 1.00 95.38 85 THR A C 1
ATOM 670 O O . THR A 1 85 ? -2.335 7.012 2.325 1.00 95.38 85 THR A O 1
ATOM 673 N N . VAL A 1 86 ? -0.131 6.626 2.551 1.00 96.50 86 VAL A N 1
ATOM 674 C CA . VAL A 1 86 ? 0.256 7.104 1.223 1.00 96.50 86 VAL A CA 1
ATOM 675 C C . VAL A 1 86 ? 0.734 5.923 0.402 1.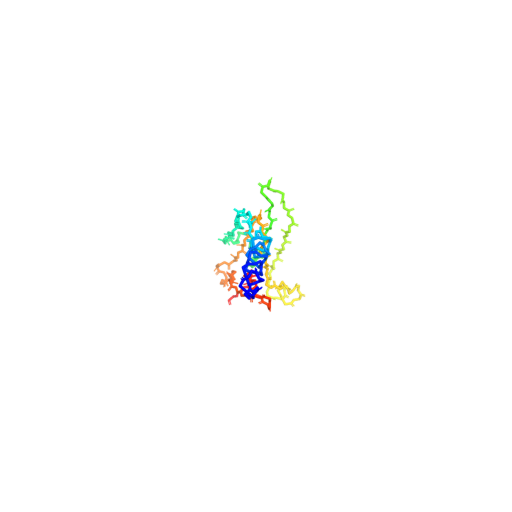00 96.50 86 VAL A C 1
ATOM 677 O O . VAL A 1 86 ? 1.605 5.172 0.832 1.00 96.50 86 VAL A O 1
ATOM 680 N N . PHE A 1 87 ? 0.146 5.762 -0.772 1.00 96.50 87 PHE A N 1
ATOM 681 C CA . PHE A 1 87 ? 0.419 4.701 -1.723 1.00 96.50 87 PHE A CA 1
ATOM 682 C C . PHE A 1 87 ? 1.080 5.298 -2.962 1.00 96.50 87 PHE A C 1
ATOM 684 O O . PHE A 1 87 ? 0.442 6.038 -3.710 1.00 96.50 87 PHE A O 1
ATOM 691 N N . TYR A 1 88 ? 2.335 4.946 -3.210 1.00 97.25 88 TYR A N 1
ATOM 692 C CA . TYR A 1 88 ? 3.099 5.393 -4.371 1.00 97.25 88 TYR A CA 1
ATOM 693 C C . TYR A 1 88 ? 3.108 4.312 -5.448 1.00 97.25 88 TYR A C 1
ATOM 695 O O . TYR A 1 88 ? 3.300 3.135 -5.139 1.00 97.25 88 TYR A O 1
ATOM 703 N N . ALA A 1 89 ? 2.916 4.673 -6.715 1.00 96.31 89 ALA A N 1
ATOM 704 C CA . ALA A 1 89 ? 3.066 3.728 -7.824 1.00 96.31 89 ALA A CA 1
ATOM 705 C C . ALA A 1 89 ? 3.700 4.365 -9.062 1.00 96.31 89 ALA A C 1
ATOM 707 O O . ALA A 1 89 ? 3.461 5.534 -9.374 1.00 96.31 89 ALA A O 1
ATOM 708 N N . ASP A 1 90 ? 4.482 3.581 -9.805 1.00 96.25 90 ASP A N 1
ATOM 709 C CA . ASP A 1 90 ? 5.048 4.009 -11.082 1.00 96.25 90 ASP A CA 1
ATOM 710 C C . ASP A 1 90 ? 3.990 3.937 -12.194 1.00 96.25 90 ASP A C 1
ATOM 712 O O . ASP A 1 90 ? 3.925 2.996 -12.997 1.00 96.25 90 ASP A O 1
ATOM 716 N N . TRP A 1 91 ? 3.170 4.985 -12.261 1.00 94.38 91 TRP A N 1
ATOM 717 C CA . TRP A 1 91 ? 2.125 5.130 -13.274 1.00 94.38 91 TRP A CA 1
ATOM 718 C C . TRP A 1 91 ? 2.693 5.170 -14.697 1.00 94.38 91 TRP A C 1
ATOM 720 O O . TRP A 1 91 ? 1.997 4.811 -15.644 1.00 94.38 91 TRP A O 1
ATOM 730 N N . SER A 1 92 ? 3.955 5.582 -14.870 1.00 92.81 92 SER A N 1
ATOM 731 C CA . SER A 1 92 ? 4.583 5.672 -16.194 1.00 92.81 92 SER A CA 1
ATOM 732 C C . SER A 1 92 ? 4.873 4.297 -16.793 1.00 92.81 92 SER A C 1
ATOM 734 O O . SER A 1 92 ? 4.745 4.108 -18.002 1.00 92.81 92 SER A O 1
ATOM 736 N N . SER A 1 93 ? 5.161 3.318 -15.936 1.00 91.25 93 SER A N 1
ATOM 737 C CA . SER A 1 93 ? 5.293 1.909 -16.308 1.00 91.25 93 SER A CA 1
ATOM 738 C C . SER A 1 93 ? 3.974 1.134 -16.224 1.00 91.25 93 SER A C 1
ATOM 740 O O . SER A 1 93 ? 3.976 -0.082 -16.436 1.00 91.25 93 SER A O 1
ATOM 742 N N . GLY A 1 94 ? 2.859 1.813 -15.928 1.00 93.56 94 GLY A N 1
ATOM 743 C CA . GLY A 1 94 ? 1.514 1.240 -15.843 1.00 93.56 94 GLY A CA 1
ATOM 744 C C . GLY A 1 94 ? 1.153 0.622 -14.492 1.00 93.56 94 GLY A C 1
ATOM 745 O O . GLY A 1 94 ? 0.139 -0.055 -14.404 1.00 93.56 94 GLY A O 1
ATOM 746 N N . TRP A 1 95 ? 1.950 0.823 -13.443 1.00 94.94 95 TRP A N 1
ATOM 747 C CA . TRP A 1 95 ? 1.616 0.334 -12.104 1.00 94.94 95 TRP A CA 1
ATOM 748 C C . TRP A 1 95 ? 0.667 1.286 -11.389 1.00 94.94 95 TRP A C 1
ATOM 750 O O . TRP A 1 95 ? 0.796 2.497 -11.519 1.00 94.94 95 TRP A O 1
ATOM 760 N N . TYR A 1 96 ? -0.268 0.757 -10.608 1.00 94.81 96 TYR A N 1
ATOM 761 C CA . TYR A 1 96 ? -1.202 1.542 -9.806 1.00 94.81 96 TYR A CA 1
ATOM 762 C C . TYR A 1 96 ? -1.759 0.726 -8.636 1.00 94.81 96 TYR A C 1
ATOM 764 O O . TYR A 1 96 ? -1.863 -0.503 -8.683 1.00 94.81 96 TYR A O 1
ATOM 772 N N . TRP A 1 97 ? -2.158 1.415 -7.572 1.00 94.94 97 TRP A N 1
ATOM 773 C CA . TRP A 1 97 ? -2.849 0.798 -6.445 1.00 94.94 97 TRP A CA 1
ATOM 774 C C . TRP A 1 97 ? -4.338 0.683 -6.746 1.00 94.94 97 TRP A C 1
ATOM 776 O O . TRP A 1 97 ? -5.001 1.670 -7.059 1.00 94.94 97 TRP A O 1
ATOM 786 N N . LYS A 1 98 ? -4.866 -0.539 -6.669 1.00 93.62 98 LYS A N 1
ATOM 787 C CA . LYS A 1 98 ? -6.279 -0.828 -6.903 1.00 93.62 98 LYS A CA 1
ATOM 788 C C . LYS A 1 98 ? -6.979 -1.148 -5.591 1.00 93.62 98 LYS A C 1
ATOM 790 O O . LYS A 1 98 ? -6.588 -2.097 -4.912 1.00 93.62 98 LYS A O 1
ATOM 795 N N . GLU A 1 99 ? -8.038 -0.404 -5.304 1.00 93.38 99 GLU A N 1
ATOM 796 C CA . GLU A 1 99 ? -8.974 -0.697 -4.221 1.00 93.38 99 GLU A CA 1
ATOM 797 C C . GLU A 1 99 ? -9.710 -2.021 -4.482 1.00 93.38 99 GLU A C 1
ATOM 799 O O . GLU A 1 99 ? -10.139 -2.309 -5.609 1.00 93.38 99 GLU A O 1
ATOM 804 N N . LYS A 1 100 ? -9.798 -2.857 -3.450 1.00 91.69 100 LYS A N 1
ATOM 805 C CA . LYS A 1 100 ? -10.487 -4.150 -3.419 1.00 91.69 100 LYS A CA 1
ATOM 806 C C . LYS A 1 100 ? -11.002 -4.404 -2.006 1.00 91.69 100 LYS A C 1
ATOM 808 O O . LYS A 1 100 ? -10.556 -3.758 -1.068 1.00 91.69 100 LYS A O 1
ATOM 813 N N . ASP A 1 101 ? -11.843 -5.417 -1.860 1.00 88.75 101 ASP A N 1
ATOM 814 C CA . ASP A 1 101 ? -12.190 -5.951 -0.547 1.00 88.75 101 ASP A CA 1
ATOM 815 C C . ASP A 1 101 ? -11.320 -7.171 -0.236 1.00 88.75 101 ASP A C 1
ATOM 817 O O . ASP A 1 101 ? -11.034 -8.003 -1.111 1.00 88.75 101 ASP A O 1
ATOM 821 N N . ASN A 1 102 ? -10.869 -7.277 1.011 1.00 85.00 102 ASN A N 1
ATOM 822 C CA . ASN A 1 102 ? -10.206 -8.475 1.506 1.00 85.00 102 ASN A CA 1
ATOM 823 C C . ASN A 1 102 ? -11.242 -9.595 1.778 1.00 85.00 102 ASN A C 1
ATOM 825 O O . ASN A 1 102 ? -12.450 -9.417 1.625 1.00 85.00 102 ASN A O 1
ATOM 829 N N . LEU A 1 103 ? -10.782 -10.776 2.208 1.00 82.75 103 LEU A N 1
ATOM 830 C CA . LEU A 1 103 ? -11.667 -11.915 2.515 1.00 82.75 103 LEU A CA 1
ATOM 831 C C . LEU A 1 103 ? -12.624 -11.669 3.699 1.00 82.75 103 LEU A C 1
ATOM 833 O O . LEU A 1 103 ? -13.550 -12.452 3.901 1.00 82.75 103 LEU A O 1
ATOM 837 N N . PHE A 1 104 ? -12.393 -10.611 4.472 1.00 86.19 104 PHE A N 1
ATOM 838 C CA . PHE A 1 104 ? -13.186 -10.203 5.629 1.00 86.19 104 PHE A CA 1
ATOM 839 C C . PHE A 1 104 ? -14.156 -9.053 5.305 1.00 86.19 104 PHE A C 1
ATOM 841 O O . PHE A 1 104 ? -14.962 -8.690 6.157 1.00 86.19 104 PHE A O 1
ATOM 848 N N . GLY A 1 105 ? -14.131 -8.531 4.071 1.00 84.44 105 GLY A N 1
ATOM 849 C CA . GLY A 1 105 ? -14.961 -7.409 3.635 1.00 84.44 105 GLY A CA 1
ATOM 850 C C . GLY A 1 105 ? -14.394 -6.027 3.969 1.00 84.44 105 GLY A C 1
ATOM 851 O O . GLY A 1 105 ? -15.115 -5.045 3.818 1.00 84.44 105 GLY A O 1
ATOM 852 N N . ASP A 1 106 ? -13.135 -5.930 4.412 1.00 87.12 106 ASP A N 1
ATOM 853 C CA . ASP A 1 106 ? -12.480 -4.636 4.613 1.00 87.12 106 ASP A CA 1
ATOM 854 C C . ASP A 1 106 ? -11.886 -4.123 3.303 1.00 87.12 106 ASP A C 1
ATOM 856 O O . ASP A 1 106 ? -11.224 -4.867 2.567 1.00 87.12 106 ASP A O 1
ATOM 860 N N . THR A 1 107 ? -12.048 -2.823 3.065 1.00 90.38 107 THR A N 1
ATOM 861 C CA . THR A 1 107 ? -11.405 -2.120 1.958 1.00 90.38 107 THR A CA 1
ATOM 862 C C . THR A 1 107 ? -9.886 -2.160 2.103 1.00 90.38 107 THR A C 1
ATOM 864 O O . THR A 1 107 ? -9.318 -1.844 3.150 1.00 90.38 107 THR A O 1
ATOM 867 N N . CYS A 1 108 ? -9.212 -2.533 1.026 1.00 92.06 108 CYS A N 1
ATOM 868 C CA . CYS A 1 108 ? -7.779 -2.728 0.974 1.00 92.06 108 CYS A CA 1
ATOM 869 C C . CYS A 1 108 ? -7.223 -2.340 -0.403 1.00 92.06 108 CYS A C 1
ATOM 871 O O . CYS A 1 108 ? -7.944 -2.274 -1.400 1.00 92.06 108 CYS A O 1
ATOM 873 N N . PHE A 1 109 ? -5.918 -2.102 -0.482 1.00 93.62 109 PHE A N 1
ATOM 874 C CA . PHE A 1 109 ? -5.250 -1.634 -1.691 1.00 93.62 109 PHE A CA 1
ATOM 875 C C . PHE A 1 109 ? -4.214 -2.648 -2.148 1.00 93.62 109 PHE A C 1
ATOM 877 O O . PHE A 1 109 ? -3.357 -3.093 -1.385 1.00 93.62 109 PHE A O 1
ATOM 884 N N . LYS A 1 110 ? -4.290 -3.023 -3.424 1.00 92.69 110 LYS A N 1
ATOM 885 C CA . LYS A 1 110 ? -3.363 -3.970 -4.040 1.00 92.69 110 LYS A CA 1
ATOM 886 C C . LYS A 1 110 ? -2.644 -3.336 -5.221 1.00 92.69 110 LYS A C 1
ATOM 888 O O . LYS A 1 110 ? -3.294 -2.945 -6.195 1.00 92.69 110 LYS A O 1
ATOM 893 N N . LEU A 1 111 ? -1.314 -3.320 -5.169 1.00 93.38 111 LEU A N 1
ATOM 894 C CA . LEU A 1 111 ? -0.486 -2.893 -6.291 1.00 93.38 111 LEU A CA 1
ATOM 895 C C . LEU A 1 111 ? -0.717 -3.829 -7.486 1.00 93.38 111 LEU A C 1
ATOM 897 O O . LEU A 1 111 ? -0.652 -5.055 -7.370 1.00 93.38 111 LEU A O 1
ATOM 901 N N . THR A 1 112 ? -1.081 -3.241 -8.618 1.00 90.88 112 THR A N 1
ATOM 902 C CA . THR A 1 112 ? -1.493 -3.921 -9.849 1.00 90.88 112 THR A CA 1
ATOM 903 C C . THR A 1 112 ? -0.856 -3.216 -11.046 1.00 90.88 112 THR A C 1
ATOM 905 O O . THR A 1 112 ? -0.469 -2.054 -10.946 1.00 90.88 112 THR A O 1
ATOM 908 N N . LYS A 1 113 ? -0.730 -3.934 -12.159 1.00 90.38 113 LYS A N 1
ATOM 909 C CA . LYS A 1 113 ? -0.310 -3.413 -13.457 1.00 90.38 113 LYS A CA 1
ATOM 910 C C . LYS A 1 113 ? -1.433 -3.596 -14.468 1.00 90.38 113 LYS A C 1
ATOM 912 O O . LYS A 1 113 ? -2.113 -4.644 -14.359 1.00 90.38 113 LYS A O 1
#

pLDDT: mean 82.07, std 16.27, range [37.22, 97.25]

Foldseek 3Di:
DPPVVVVVVVVVVVVVVCVVVVPPPPPPPLPEAEAEEADPDLQFQKKKWKAAPVGDTDDIDTHRDVVCCVPVVPDFAAHDGRIYMYIYGNVVVPWGWDWDADPVRGIGTDIDD

Secondary structure (DSSP, 8-state):
--SHHHHHHHHHHHHHHHHHHTTTT-----PPEEEEEE---TT-SEEEEEE-TTS-EEEEEEESSHHHHHHS--PPB-PPTT-EEEEEE-GGGT-EEEEEE-TTS-EEEEEE-